Protein AF-A0A4Y7QEV7-F1 (afdb_monomer_lite)

Sequence (133 aa):
MSDMLGRPWIFQYFTEISENYHHKFSDVPVDPRIKRAQIAEFITYPSSPNDIIWAWLSDGRNIIPAMFTPESIVGIGAREEAIFGDPKDLELEPDMFLWMKDMREHANSRYLLKHPKEHQDPPENDNGPRPAP

Structure (mmCIF, N/CA/C/O backbone):
data_AF-A0A4Y7QEV7-F1
#
_entry.id   AF-A0A4Y7QEV7-F1
#
loop_
_atom_site.group_PDB
_atom_site.id
_atom_site.type_symbol
_atom_site.label_atom_id
_atom_site.label_alt_id
_atom_site.label_comp_id
_atom_site.label_asym_id
_atom_site.label_entity_id
_atom_site.label_seq_id
_atom_site.pdbx_PDB_ins_code
_atom_site.Cartn_x
_atom_site.Cartn_y
_atom_site.Cartn_z
_atom_site.occupancy
_atom_site.B_iso_or_equiv
_atom_site.auth_seq_id
_atom_site.auth_comp_id
_atom_site.auth_asym_id
_atom_site.auth_atom_id
_atom_site.pdbx_PDB_model_num
ATOM 1 N N . MET A 1 1 ? 10.048 -14.356 14.730 1.00 41.19 1 MET A N 1
ATOM 2 C CA . MET A 1 1 ? 10.464 -13.028 14.228 1.00 41.19 1 MET A CA 1
ATOM 3 C C . MET A 1 1 ? 9.236 -12.263 13.719 1.00 41.19 1 MET A C 1
ATOM 5 O O . MET A 1 1 ? 9.107 -12.079 12.521 1.00 41.19 1 MET A O 1
ATOM 9 N N . SER A 1 2 ? 8.291 -11.882 14.591 1.00 50.50 2 SER A N 1
ATOM 10 C CA . SER A 1 2 ? 6.993 -11.315 14.153 1.00 50.50 2 SER A CA 1
ATOM 11 C C . SER A 1 2 ? 6.604 -9.997 14.843 1.00 50.50 2 SER A C 1
ATOM 13 O O . SER A 1 2 ? 5.533 -9.471 14.565 1.00 50.50 2 SER A O 1
ATOM 15 N N . ASP A 1 3 ? 7.469 -9.435 15.694 1.00 51.53 3 ASP A N 1
ATOM 16 C CA . ASP A 1 3 ? 7.130 -8.295 16.567 1.00 51.53 3 ASP A CA 1
ATOM 17 C C . ASP A 1 3 ? 7.479 -6.908 15.987 1.00 51.53 3 ASP A C 1
ATOM 19 O O . ASP A 1 3 ? 7.512 -5.923 16.719 1.00 51.53 3 ASP A O 1
ATOM 23 N N . MET A 1 4 ? 7.768 -6.787 14.684 1.00 57.78 4 MET A N 1
ATOM 24 C CA . MET A 1 4 ? 8.180 -5.494 14.098 1.00 57.78 4 MET A CA 1
ATOM 25 C C . MET A 1 4 ? 7.040 -4.647 13.519 1.00 57.78 4 MET A C 1
ATOM 27 O O . MET A 1 4 ? 7.252 -3.472 13.210 1.00 57.78 4 MET A O 1
ATOM 31 N N . LEU A 1 5 ? 5.831 -5.197 13.386 1.00 64.00 5 LEU A N 1
ATOM 32 C CA . LEU A 1 5 ? 4.657 -4.396 13.059 1.00 64.00 5 LEU A CA 1
ATOM 33 C C . LEU A 1 5 ? 4.137 -3.745 14.344 1.00 64.00 5 LEU A C 1
ATOM 35 O O . LEU A 1 5 ? 3.868 -4.423 15.333 1.00 64.00 5 LEU A O 1
ATOM 39 N N . GLY A 1 6 ? 4.042 -2.412 14.340 1.00 70.69 6 GLY A N 1
ATOM 40 C CA . GLY A 1 6 ? 3.450 -1.650 15.440 1.00 70.69 6 GLY A CA 1
ATOM 41 C C . GLY A 1 6 ? 1.969 -1.986 15.650 1.00 70.69 6 GLY A C 1
ATOM 42 O O . GLY A 1 6 ? 1.419 -2.898 15.038 1.00 70.69 6 GLY A O 1
ATOM 43 N N . ARG A 1 7 ? 1.286 -1.230 16.519 1.00 85.50 7 ARG A N 1
ATOM 44 C CA . ARG A 1 7 ? -0.159 -1.425 16.726 1.00 85.50 7 ARG A CA 1
ATOM 45 C C . ARG A 1 7 ? -0.916 -1.298 15.387 1.00 85.50 7 ARG A C 1
ATOM 47 O O . ARG A 1 7 ? -0.687 -0.307 14.690 1.00 85.50 7 ARG A O 1
ATOM 54 N N . PRO A 1 8 ? -1.822 -2.241 15.060 1.00 90.19 8 PRO A N 1
ATOM 55 C CA . PRO A 1 8 ? -2.695 -2.145 13.893 1.00 90.19 8 PRO A CA 1
ATOM 56 C C . PRO A 1 8 ? -3.450 -0.819 13.898 1.00 90.19 8 PRO A C 1
ATOM 58 O O . PRO A 1 8 ? -3.998 -0.426 14.929 1.00 90.19 8 PRO A O 1
ATOM 61 N N . TRP A 1 9 ? -3.452 -0.127 12.766 1.00 91.62 9 TRP A N 1
ATOM 62 C CA . TRP A 1 9 ? -3.918 1.254 12.653 1.00 91.62 9 TRP A CA 1
ATOM 63 C C . TRP A 1 9 ? -4.929 1.457 11.527 1.00 91.62 9 TRP A C 1
ATOM 65 O O . TRP A 1 9 ? -5.679 2.425 11.578 1.00 91.62 9 TRP A O 1
ATOM 75 N N . ILE A 1 10 ? -4.981 0.571 10.527 1.00 92.19 10 ILE A N 1
ATOM 76 C CA . ILE A 1 10 ? -5.778 0.760 9.307 1.00 92.19 10 ILE A CA 1
ATOM 77 C C . ILE A 1 10 ? -7.257 0.922 9.651 1.00 92.19 10 ILE A C 1
ATOM 79 O O . ILE A 1 10 ? -7.879 1.908 9.264 1.00 92.19 10 ILE A O 1
ATOM 83 N N . PHE A 1 11 ? -7.814 -0.023 10.413 1.00 92.44 11 PHE A N 1
ATOM 84 C CA . PHE A 1 11 ? -9.225 0.019 10.791 1.00 92.44 11 PHE A CA 1
ATOM 85 C C . PHE A 1 11 ? -9.555 1.281 11.594 1.00 92.44 11 PHE A C 1
ATOM 87 O O . PHE A 1 11 ? -10.493 1.994 11.256 1.00 92.44 11 PHE A O 1
ATOM 94 N N . GLN A 1 12 ? -8.743 1.595 12.610 1.00 91.06 12 GLN A N 1
ATOM 95 C CA . GLN A 1 12 ? -8.941 2.784 13.438 1.00 91.06 12 GLN A CA 1
ATOM 96 C C . GLN A 1 12 ? -8.893 4.067 12.598 1.00 91.06 12 GLN A C 1
ATOM 98 O O . GLN A 1 12 ? -9.734 4.940 12.769 1.00 91.06 12 GLN A O 1
ATOM 103 N N . TYR A 1 13 ? -7.956 4.154 11.655 1.00 89.69 13 TYR A N 1
ATOM 104 C CA . TYR A 1 13 ? -7.825 5.299 10.764 1.00 89.69 13 TYR A CA 1
ATOM 105 C C . TYR A 1 13 ? -9.071 5.509 9.897 1.00 89.69 13 TYR A C 1
ATOM 107 O O . TYR A 1 13 ? -9.566 6.630 9.798 1.00 89.69 13 TYR A O 1
ATOM 115 N N . PHE A 1 14 ? -9.620 4.447 9.301 1.00 89.00 14 PHE A N 1
ATOM 116 C CA . PHE A 1 14 ? -10.850 4.566 8.516 1.00 89.00 14 PHE A CA 1
ATOM 117 C C . PHE A 1 14 ? -12.068 4.905 9.377 1.00 89.00 14 PHE A C 1
ATOM 119 O O . PHE A 1 14 ? -12.905 5.695 8.939 1.00 89.00 14 PHE A O 1
ATOM 126 N N . THR A 1 15 ? -12.147 4.379 10.601 1.00 91.00 15 THR A N 1
ATOM 127 C CA . THR A 1 15 ? -13.191 4.759 11.561 1.00 91.00 15 THR A CA 1
ATOM 128 C C . THR A 1 15 ? -13.106 6.248 11.888 1.00 91.00 15 THR A C 1
ATOM 130 O O . THR A 1 15 ? -14.090 6.960 11.699 1.00 91.00 15 THR A O 1
ATOM 133 N N . GLU A 1 16 ? -11.921 6.751 12.248 1.00 89.56 16 GLU A N 1
ATOM 134 C CA . GLU A 1 16 ? -11.693 8.174 12.533 1.00 89.56 16 GLU A CA 1
ATOM 135 C C . GLU A 1 16 ? -12.058 9.060 11.334 1.00 89.56 16 GLU A C 1
ATOM 137 O O . GLU A 1 16 ? -12.675 10.112 11.507 1.00 89.56 16 GLU A O 1
ATOM 142 N N . ILE A 1 17 ? -11.735 8.637 10.108 1.00 88.56 17 ILE A N 1
ATOM 143 C CA . ILE A 1 17 ? -12.150 9.364 8.904 1.00 88.56 17 ILE A CA 1
ATOM 144 C C . ILE A 1 17 ? -13.671 9.380 8.769 1.00 88.56 17 ILE A C 1
ATOM 146 O O . ILE A 1 17 ? -14.262 10.428 8.503 1.00 88.56 17 ILE A O 1
ATOM 150 N N . SER A 1 18 ? -14.305 8.220 8.933 1.00 88.88 18 SER A N 1
ATOM 151 C CA . SER A 1 18 ? -15.748 8.082 8.752 1.00 88.88 18 SER A CA 1
ATOM 152 C C . SER A 1 18 ? -16.542 8.909 9.762 1.00 88.88 18 SER A C 1
ATOM 154 O O . SER A 1 18 ? -17.551 9.503 9.390 1.00 88.88 18 SER A O 1
ATOM 156 N N . GLU A 1 19 ? -16.055 9.001 11.000 1.00 91.12 19 GLU A N 1
ATOM 157 C CA . GLU A 1 19 ? -16.694 9.745 12.084 1.00 91.12 19 GLU A CA 1
ATOM 158 C C . GLU A 1 19 ? -16.498 11.258 11.937 1.00 91.12 19 GLU A C 1
ATOM 160 O O . GLU A 1 19 ? -17.419 12.024 12.211 1.00 91.12 19 GLU A O 1
ATOM 165 N N . ASN A 1 20 ? -15.320 11.699 11.479 1.00 89.62 20 ASN A N 1
ATOM 166 C CA . ASN A 1 20 ? -14.959 13.120 11.501 1.00 89.62 20 ASN A CA 1
ATOM 167 C C . ASN A 1 20 ? -15.150 13.852 10.161 1.00 89.62 20 ASN A C 1
ATOM 169 O O . ASN A 1 20 ? -15.296 15.072 10.160 1.00 89.62 20 ASN A O 1
ATOM 173 N N . TYR A 1 21 ? -15.167 13.150 9.021 1.00 86.81 21 TYR A N 1
ATOM 174 C CA . TYR A 1 21 ? -15.090 13.784 7.691 1.00 86.81 21 TYR A CA 1
ATOM 175 C C . TYR A 1 21 ? -16.281 13.490 6.770 1.00 86.81 21 TYR A C 1
ATOM 177 O O . TYR A 1 21 ? -16.141 13.552 5.551 1.00 86.81 21 TYR A O 1
ATOM 185 N N . HIS A 1 22 ? -17.469 13.190 7.312 1.00 79.62 22 HIS A N 1
ATOM 186 C CA . HIS A 1 22 ? -18.710 12.998 6.530 1.00 79.62 22 HIS A CA 1
ATOM 187 C C . HIS A 1 22 ? -18.532 12.087 5.293 1.00 79.62 22 HIS A C 1
ATOM 189 O O . HIS A 1 22 ? -19.138 12.309 4.244 1.00 79.62 22 HIS A O 1
ATOM 195 N N . HIS A 1 23 ? -17.664 11.075 5.406 1.00 70.44 23 HIS A N 1
ATOM 196 C CA . HIS A 1 23 ? -17.304 10.128 4.342 1.00 70.44 23 HIS A CA 1
ATOM 197 C C . HIS A 1 23 ? -16.574 10.712 3.112 1.00 70.44 23 HIS A C 1
ATOM 199 O O . HIS A 1 23 ? -16.444 10.021 2.100 1.00 70.44 23 HIS A O 1
ATOM 205 N N . LYS A 1 24 ? -16.055 11.945 3.172 1.00 79.88 24 LYS A N 1
ATOM 206 C CA . LYS A 1 24 ? -15.236 12.539 2.105 1.00 79.88 24 LYS A CA 1
ATOM 207 C C . LYS A 1 24 ? -13.750 12.450 2.431 1.00 79.88 24 LYS A C 1
ATOM 209 O O . LYS A 1 24 ? -13.220 13.224 3.219 1.00 79.88 24 LYS A O 1
ATOM 214 N N . PHE A 1 25 ? -13.052 11.551 1.742 1.00 78.00 25 PHE A N 1
ATOM 215 C CA . PHE A 1 25 ? -11.597 11.407 1.865 1.00 78.00 25 PHE A CA 1
ATOM 216 C C . PHE A 1 25 ? -10.822 12.654 1.427 1.00 78.00 25 PHE A C 1
ATOM 218 O O . PHE A 1 25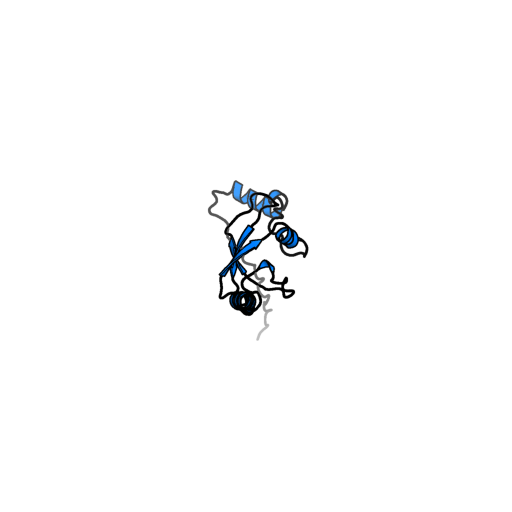 ? -9.734 12.899 1.933 1.00 78.00 25 PHE A O 1
ATOM 225 N N . SER A 1 26 ? -11.385 13.458 0.522 1.00 82.56 26 SER A N 1
ATOM 226 C CA . SER A 1 26 ? -10.769 14.703 0.048 1.00 82.56 26 SER A CA 1
ATOM 227 C C . SER A 1 26 ? -10.631 15.769 1.135 1.00 82.56 26 SER A C 1
ATOM 229 O O . SER A 1 26 ? -9.769 16.633 1.017 1.00 82.56 26 SER A O 1
ATOM 231 N N . ASP A 1 27 ? -11.458 15.698 2.180 1.00 83.00 27 ASP A N 1
ATOM 232 C CA . ASP A 1 27 ? -11.463 16.672 3.274 1.00 83.00 27 ASP A CA 1
ATOM 233 C C . ASP A 1 27 ? -10.530 16.245 4.425 1.00 83.00 27 ASP A C 1
ATOM 235 O O . ASP A 1 27 ? -10.324 17.002 5.375 1.00 83.00 27 ASP A O 1
ATOM 239 N N . VAL A 1 28 ? -9.953 15.038 4.348 1.00 83.56 28 VAL A N 1
ATOM 240 C CA . VAL A 1 28 ? -9.062 14.489 5.373 1.00 83.56 28 VAL A CA 1
ATOM 241 C C . VAL A 1 28 ? -7.678 15.134 5.238 1.00 83.56 28 VAL A C 1
ATOM 243 O O . VAL A 1 28 ? -7.036 14.992 4.195 1.00 83.56 28 VAL A O 1
ATOM 246 N N . PRO A 1 29 ? -7.168 15.815 6.278 1.00 83.56 29 PRO A N 1
ATOM 247 C CA . PRO A 1 29 ? -5.826 16.367 6.256 1.00 83.56 29 PRO A CA 1
ATOM 248 C C . PRO A 1 29 ? -4.788 15.243 6.211 1.00 83.56 29 PRO A C 1
ATOM 250 O O . PRO A 1 29 ? -4.985 14.157 6.763 1.00 83.56 29 PRO A O 1
ATOM 253 N N . VAL A 1 30 ? -3.644 15.525 5.586 1.00 81.44 30 VAL A N 1
ATOM 254 C CA . VAL A 1 30 ? -2.503 14.605 5.589 1.00 81.44 30 VAL A CA 1
ATOM 255 C C . VAL A 1 30 ? -2.063 14.379 7.034 1.00 81.44 30 VAL A C 1
ATOM 257 O O . VAL A 1 30 ? -1.720 15.326 7.744 1.00 81.44 30 VAL A O 1
ATOM 260 N N . ASP A 1 31 ? -2.090 13.122 7.476 1.00 77.44 31 ASP A N 1
ATOM 261 C CA . ASP A 1 31 ? -1.673 12.770 8.830 1.00 77.44 31 ASP A CA 1
ATOM 262 C C . ASP A 1 31 ? -0.152 12.965 8.961 1.00 77.44 31 ASP A C 1
ATOM 264 O O . ASP A 1 31 ? 0.604 12.346 8.207 1.00 77.44 31 ASP A O 1
ATOM 268 N N . PRO A 1 32 ? 0.329 13.793 9.907 1.00 72.69 32 PRO A N 1
ATOM 269 C CA . PRO A 1 32 ? 1.761 13.991 10.112 1.00 72.69 32 PRO A CA 1
ATOM 270 C C . PRO A 1 32 ? 2.457 12.757 10.708 1.00 72.69 32 PRO A C 1
ATOM 272 O O . PRO A 1 32 ? 3.687 12.701 10.744 1.00 72.69 32 PRO A O 1
ATOM 275 N N . ARG A 1 33 ? 1.705 11.773 11.223 1.00 78.81 33 ARG A N 1
ATOM 276 C CA . ARG A 1 33 ? 2.272 10.569 11.834 1.00 78.81 33 ARG A CA 1
ATOM 277 C C . ARG A 1 33 ? 2.630 9.533 10.775 1.00 78.81 33 ARG A C 1
ATOM 279 O O . ARG A 1 33 ? 1.776 9.053 10.032 1.00 78.81 33 ARG A O 1
ATOM 286 N N . ILE A 1 34 ? 3.894 9.111 10.788 1.00 82.06 34 ILE A N 1
ATOM 287 C CA . ILE A 1 34 ? 4.369 7.996 9.966 1.00 82.06 34 ILE A CA 1
ATOM 288 C C . ILE A 1 34 ? 3.680 6.714 10.433 1.00 82.06 34 ILE A C 1
ATOM 290 O O . ILE A 1 34 ? 3.838 6.281 11.578 1.00 82.06 34 ILE A O 1
ATOM 294 N N . LYS A 1 35 ? 2.942 6.089 9.521 1.00 86.88 35 LYS A N 1
ATOM 295 C CA . LYS A 1 35 ? 2.297 4.795 9.722 1.00 86.88 35 LYS A CA 1
ATOM 296 C C . LYS A 1 35 ? 3.126 3.716 9.049 1.00 86.88 35 LYS A C 1
ATOM 298 O O . LYS A 1 35 ? 3.537 3.865 7.903 1.00 86.88 35 LYS A O 1
ATOM 303 N N . ARG A 1 36 ? 3.392 2.634 9.777 1.00 88.44 36 ARG A N 1
ATOM 304 C CA . ARG A 1 36 ? 4.153 1.490 9.265 1.00 88.44 36 ARG A CA 1
ATOM 305 C C . ARG A 1 36 ? 3.186 0.399 8.824 1.00 88.44 36 ARG A C 1
ATOM 307 O O . ARG A 1 36 ? 2.239 0.091 9.544 1.00 88.44 36 ARG A O 1
ATOM 314 N N . ALA A 1 37 ? 3.440 -0.171 7.658 1.00 90.44 37 ALA A N 1
ATOM 315 C CA . ALA A 1 37 ? 2.723 -1.312 7.111 1.00 90.44 37 ALA A CA 1
ATOM 316 C C . ALA A 1 37 ? 3.718 -2.191 6.343 1.00 90.44 37 ALA A C 1
ATOM 318 O O . ALA A 1 37 ? 4.773 -1.720 5.921 1.00 90.44 37 ALA A O 1
ATOM 319 N N . GLN A 1 38 ? 3.388 -3.466 6.189 1.00 91.00 38 GLN A N 1
ATOM 320 C CA . GLN A 1 38 ? 4.117 -4.403 5.343 1.00 91.00 38 GLN A CA 1
ATOM 321 C C . GLN A 1 38 ? 3.460 -4.478 3.970 1.00 91.00 38 GLN A C 1
ATOM 323 O O . GLN A 1 38 ? 2.235 -4.504 3.869 1.00 91.00 38 GLN A O 1
ATOM 328 N N . ILE A 1 39 ? 4.276 -4.561 2.922 1.00 92.12 39 ILE A N 1
ATOM 329 C CA . ILE A 1 39 ? 3.799 -4.943 1.594 1.00 92.12 39 ILE A CA 1
ATOM 330 C C . ILE A 1 39 ? 3.550 -6.451 1.628 1.00 92.12 39 ILE A C 1
ATOM 332 O O . ILE A 1 39 ? 4.477 -7.225 1.854 1.00 92.12 39 ILE A O 1
ATOM 336 N N . ALA A 1 40 ? 2.294 -6.853 1.452 1.00 91.56 40 ALA A N 1
ATOM 337 C CA . ALA A 1 40 ? 1.892 -8.253 1.407 1.00 91.56 40 ALA A CA 1
ATOM 338 C C . ALA A 1 40 ? 2.098 -8.843 0.006 1.00 91.56 40 ALA A C 1
ATOM 340 O O . ALA A 1 40 ? 2.669 -9.920 -0.128 1.00 91.56 40 ALA A O 1
ATOM 341 N N . GLU A 1 41 ? 1.660 -8.129 -1.034 1.00 91.12 41 GLU A N 1
ATOM 342 C CA . GLU A 1 41 ? 1.734 -8.586 -2.425 1.00 91.12 41 GLU A CA 1
ATOM 343 C C . GLU A 1 41 ? 1.635 -7.397 -3.390 1.00 91.12 41 GLU A C 1
ATOM 345 O O . GLU A 1 41 ? 0.867 -6.465 -3.150 1.00 91.12 41 GLU A O 1
ATOM 350 N N . PHE A 1 42 ? 2.386 -7.432 -4.493 1.00 92.75 42 PHE A N 1
ATOM 351 C CA . PHE A 1 42 ? 2.250 -6.461 -5.580 1.00 92.75 42 PHE A CA 1
ATOM 352 C C . PHE A 1 42 ? 1.107 -6.860 -6.515 1.00 92.75 42 PHE A C 1
ATOM 354 O O . PHE A 1 42 ? 1.036 -7.996 -6.969 1.00 92.75 42 PHE A O 1
ATOM 361 N N . ILE A 1 43 ? 0.228 -5.907 -6.817 1.00 92.75 43 ILE A N 1
ATOM 362 C CA . ILE A 1 43 ? -0.899 -6.083 -7.742 1.00 92.75 43 ILE A CA 1
ATOM 363 C C . ILE A 1 43 ? -0.469 -5.707 -9.161 1.00 92.75 43 ILE A C 1
ATOM 365 O O . ILE A 1 43 ? -0.833 -6.381 -10.123 1.00 92.75 43 ILE A O 1
ATOM 369 N N . THR A 1 44 ? 0.300 -4.624 -9.301 1.00 89.50 44 THR A N 1
ATOM 370 C CA . THR A 1 44 ? 0.852 -4.187 -10.587 1.00 89.50 44 THR A CA 1
ATOM 371 C C . THR A 1 44 ? 2.370 -4.139 -10.538 1.00 89.50 44 THR A C 1
ATOM 373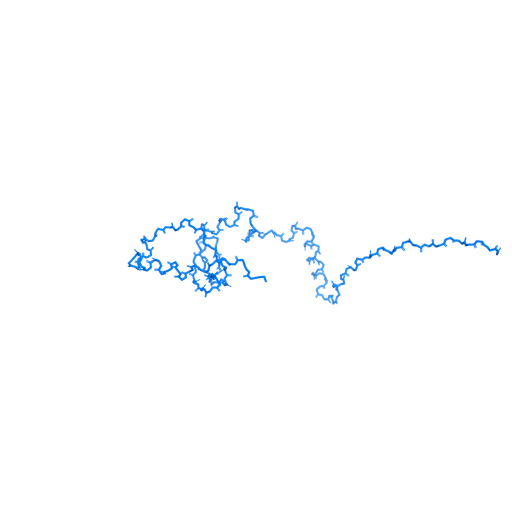 O O . THR A 1 44 ? 2.968 -3.871 -9.496 1.00 89.50 44 THR A O 1
ATOM 376 N N . TYR A 1 45 ? 2.989 -4.383 -11.692 1.00 83.50 45 TYR A N 1
ATOM 377 C CA . TYR A 1 45 ? 4.429 -4.275 -11.887 1.00 83.50 45 TYR A CA 1
ATOM 378 C C . TYR A 1 45 ? 4.709 -3.113 -12.846 1.00 83.50 45 TYR A C 1
ATOM 380 O O . TYR A 1 45 ? 4.070 -3.049 -13.902 1.00 83.50 45 TYR A O 1
ATOM 388 N N . PRO A 1 46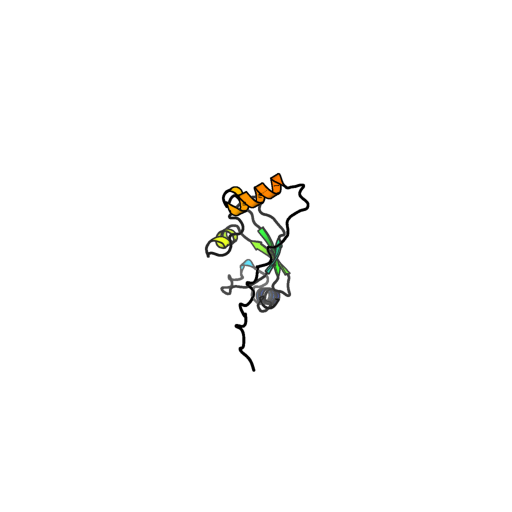 ? 5.614 -2.184 -12.497 1.00 81.69 46 PRO A N 1
ATOM 389 C CA . PRO A 1 46 ? 5.913 -1.039 -13.346 1.00 81.69 46 PRO A CA 1
ATOM 390 C C . PRO A 1 46 ? 6.594 -1.511 -14.637 1.00 81.69 46 PRO A C 1
ATOM 392 O O . PRO A 1 46 ? 7.521 -2.317 -14.601 1.00 81.69 46 PRO A O 1
ATOM 395 N N . SER A 1 47 ? 6.132 -1.012 -15.781 1.00 80.12 47 SER A N 1
ATOM 396 C CA . SER A 1 47 ? 6.761 -1.213 -17.096 1.00 80.12 47 SER A CA 1
ATOM 397 C C . SER A 1 47 ? 7.578 0.011 -17.533 1.00 80.12 47 SER A C 1
ATOM 399 O O . SER A 1 47 ? 8.424 -0.084 -18.419 1.00 80.12 47 SER A O 1
ATOM 401 N N . SER A 1 48 ? 7.335 1.158 -16.901 1.00 80.31 48 SER A N 1
ATOM 402 C CA . SER A 1 48 ? 7.986 2.446 -17.121 1.00 80.31 48 SER A CA 1
ATOM 403 C C . SER A 1 48 ? 8.339 3.097 -15.772 1.00 80.31 48 SER A C 1
ATOM 405 O O . SER A 1 48 ? 7.630 2.885 -14.787 1.00 80.31 48 SER A O 1
ATOM 407 N N . PRO A 1 49 ? 9.408 3.913 -15.690 1.00 74.69 49 PRO A N 1
ATOM 408 C CA . PRO A 1 49 ? 9.844 4.561 -14.444 1.00 74.69 49 PRO A CA 1
ATOM 409 C C . PRO A 1 49 ? 8.813 5.513 -13.813 1.00 74.69 49 PRO A C 1
ATOM 411 O O . PRO A 1 49 ? 8.937 5.847 -12.640 1.00 74.69 49 PRO A O 1
ATOM 414 N N . ASN A 1 50 ? 7.797 5.934 -14.570 1.00 80.50 50 ASN A N 1
ATOM 415 C CA . ASN A 1 50 ? 6.720 6.805 -14.090 1.00 80.50 50 ASN A CA 1
ATOM 416 C C . ASN A 1 50 ? 5.402 6.051 -13.861 1.00 80.50 50 ASN A C 1
ATOM 418 O O . ASN A 1 50 ? 4.345 6.677 -13.765 1.00 80.50 50 ASN A O 1
ATOM 422 N N . ASP A 1 51 ? 5.442 4.720 -13.813 1.00 83.56 51 ASP A N 1
ATOM 423 C CA . ASP A 1 51 ? 4.242 3.927 -13.591 1.00 83.56 51 ASP A CA 1
ATOM 424 C C . ASP A 1 51 ? 3.815 3.930 -12.125 1.00 83.56 51 ASP A C 1
ATOM 426 O O . ASP A 1 51 ? 4.613 3.989 -11.189 1.00 83.56 51 ASP A O 1
ATOM 430 N N . ILE A 1 52 ? 2.504 3.825 -11.946 1.00 89.25 52 ILE A N 1
ATOM 431 C CA . ILE A 1 52 ? 1.868 3.695 -10.646 1.00 89.25 52 ILE A CA 1
ATOM 432 C C . ILE A 1 52 ? 1.917 2.226 -10.217 1.00 89.25 52 ILE A C 1
ATOM 434 O O . ILE A 1 52 ? 1.466 1.335 -10.945 1.00 89.25 52 ILE A O 1
ATOM 438 N N . ILE A 1 53 ? 2.405 1.980 -9.003 1.00 91.00 53 ILE A N 1
ATOM 439 C CA . ILE A 1 53 ? 2.464 0.635 -8.427 1.00 91.00 53 ILE A CA 1
ATOM 440 C C . ILE A 1 53 ? 1.310 0.460 -7.450 1.00 91.00 53 ILE A C 1
ATOM 442 O O . ILE A 1 53 ? 1.122 1.260 -6.536 1.00 91.00 53 ILE A O 1
ATOM 446 N N . TRP A 1 54 ? 0.556 -0.616 -7.619 1.00 93.81 54 TRP A N 1
ATOM 447 C CA . TRP A 1 54 ? -0.462 -1.050 -6.677 1.00 93.81 54 TRP A CA 1
ATOM 448 C C . TRP A 1 54 ? 0.052 -2.235 -5.879 1.00 93.81 54 TRP A C 1
ATOM 450 O O . TRP A 1 54 ? 0.629 -3.167 -6.442 1.00 93.81 54 TRP A O 1
ATOM 460 N N . ALA A 1 55 ? -0.191 -2.229 -4.574 1.00 94.25 55 ALA A N 1
ATOM 461 C CA . ALA A 1 55 ? 0.124 -3.356 -3.710 1.00 94.25 55 ALA A CA 1
ATOM 462 C C . ALA A 1 55 ? -0.904 -3.509 -2.592 1.00 94.25 55 ALA A C 1
ATOM 464 O O . ALA A 1 55 ? -1.555 -2.549 -2.176 1.00 94.25 55 ALA A O 1
ATOM 465 N N . TRP A 1 56 ? -1.007 -4.719 -2.065 1.00 95.06 56 TRP A N 1
ATOM 466 C CA . TRP A 1 56 ? -1.691 -4.996 -0.816 1.00 95.06 56 TRP A CA 1
ATOM 467 C C . TRP A 1 56 ? -0.789 -4.606 0.357 1.00 95.06 56 TRP A C 1
ATOM 469 O O . TRP A 1 56 ? 0.318 -5.124 0.498 1.00 95.06 56 TRP A O 1
ATOM 479 N N . LEU A 1 57 ? -1.262 -3.701 1.210 1.00 94.19 57 LEU A N 1
ATOM 480 C CA . LEU A 1 57 ? -0.612 -3.308 2.456 1.00 94.19 57 LEU A CA 1
ATOM 481 C C . LEU A 1 57 ? -1.287 -3.968 3.647 1.00 94.19 57 LEU A C 1
ATOM 483 O O . LEU A 1 57 ? -2.509 -3.942 3.754 1.00 94.19 57 LEU A O 1
ATOM 487 N N . SER A 1 58 ? -0.482 -4.489 4.567 1.00 93.69 58 SER A N 1
ATOM 488 C CA . SER A 1 58 ? -0.925 -5.105 5.813 1.00 93.69 58 SER A CA 1
ATOM 489 C C . SER A 1 58 ? -0.390 -4.350 7.027 1.00 93.69 58 SER A C 1
ATOM 491 O O . SER A 1 58 ? 0.806 -4.071 7.116 1.00 93.69 58 SER A O 1
ATOM 493 N N . ASP A 1 59 ? -1.253 -4.061 8.002 1.00 92.56 59 ASP A N 1
ATOM 494 C CA . ASP A 1 59 ? -0.839 -3.609 9.343 1.00 92.56 59 ASP A CA 1
ATOM 495 C C . ASP A 1 59 ? -0.715 -4.768 10.351 1.00 92.56 59 ASP A C 1
ATOM 497 O O . ASP A 1 59 ? -0.602 -4.548 11.557 1.00 92.56 59 ASP A O 1
ATOM 501 N N . GLY A 1 60 ? -0.768 -6.010 9.860 1.00 90.75 60 GLY A N 1
ATOM 502 C CA . GLY A 1 60 ? -0.751 -7.235 10.658 1.00 90.75 60 GLY A CA 1
ATOM 503 C C . GLY A 1 60 ? -2.137 -7.753 11.048 1.00 90.75 60 GLY A C 1
ATOM 504 O O . GLY A 1 60 ? -2.249 -8.914 11.437 1.00 90.75 60 GLY A O 1
ATOM 505 N N . ARG A 1 61 ? -3.202 -6.946 10.927 1.00 91.12 61 ARG A N 1
ATOM 506 C CA . ARG A 1 61 ? -4.593 -7.401 11.132 1.00 91.12 61 ARG A CA 1
ATOM 507 C C . ARG A 1 61 ? -5.507 -7.125 9.950 1.00 91.12 61 ARG A C 1
ATOM 509 O O . ARG A 1 61 ? -6.404 -7.917 9.688 1.00 91.12 61 ARG A O 1
ATOM 516 N N . ASN A 1 62 ? -5.299 -6.009 9.270 1.00 93.62 62 ASN A N 1
ATOM 517 C CA . ASN A 1 62 ? -6.100 -5.554 8.150 1.00 93.62 62 ASN A CA 1
ATOM 518 C C . ASN A 1 62 ? -5.216 -5.451 6.915 1.00 93.62 62 ASN A C 1
ATOM 520 O O . ASN A 1 62 ? -4.049 -5.072 7.014 1.00 93.62 62 ASN A O 1
ATOM 524 N N . ILE A 1 63 ? -5.803 -5.757 5.761 1.00 94.50 63 ILE A N 1
ATOM 525 C CA . ILE A 1 63 ? -5.142 -5.665 4.465 1.00 94.50 63 ILE A CA 1
ATOM 526 C C . ILE A 1 63 ? -5.946 -4.710 3.587 1.00 94.50 63 ILE A C 1
ATOM 528 O O . ILE A 1 63 ? -7.167 -4.841 3.496 1.00 94.50 63 ILE A O 1
ATOM 532 N N . ILE A 1 64 ? -5.272 -3.747 2.959 1.00 95.00 64 ILE A N 1
ATOM 533 C CA . ILE A 1 64 ? -5.886 -2.762 2.059 1.00 95.00 64 ILE A CA 1
ATOM 534 C C . ILE A 1 64 ? -5.090 -2.641 0.764 1.00 95.00 64 ILE A C 1
ATOM 536 O O . ILE A 1 64 ? -3.871 -2.810 0.787 1.00 95.00 64 ILE A O 1
ATOM 540 N N . PRO A 1 65 ? -5.736 -2.321 -0.365 1.00 95.69 65 PRO A N 1
ATOM 541 C CA . PRO A 1 65 ? -5.009 -1.951 -1.564 1.00 95.69 65 PRO A CA 1
ATOM 542 C 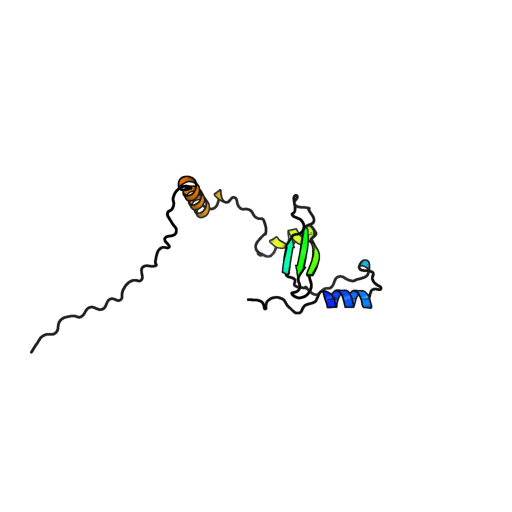C . PRO A 1 65 ? -4.475 -0.524 -1.397 1.00 95.69 65 PRO A C 1
ATOM 544 O O . PRO A 1 65 ? -5.197 0.373 -0.956 1.00 95.69 65 PRO A O 1
ATOM 547 N N . ALA A 1 66 ? -3.216 -0.307 -1.756 1.00 92.88 66 ALA A N 1
ATOM 548 C CA . ALA A 1 66 ? -2.585 1.001 -1.750 1.00 92.88 66 ALA A CA 1
ATOM 549 C C . ALA A 1 66 ? -1.892 1.279 -3.080 1.00 92.88 66 ALA A C 1
ATOM 551 O O . ALA A 1 66 ? -1.404 0.371 -3.755 1.00 92.88 66 ALA A O 1
ATOM 552 N N . MET A 1 67 ? -1.862 2.562 -3.424 1.00 92.50 67 MET A N 1
ATOM 553 C CA . MET A 1 67 ? -1.270 3.085 -4.642 1.00 92.50 67 MET A CA 1
ATOM 554 C C . MET A 1 67 ? -0.014 3.882 -4.289 1.00 92.50 67 MET A C 1
ATOM 556 O O . MET A 1 67 ? -0.082 4.828 -3.505 1.00 92.50 67 MET A O 1
ATOM 560 N N . PHE A 1 68 ? 1.112 3.523 -4.894 1.00 89.62 68 PHE A N 1
ATOM 561 C CA . PHE A 1 68 ? 2.366 4.260 -4.812 1.00 89.62 68 PHE A CA 1
ATOM 562 C C . PHE A 1 68 ? 2.524 5.126 -6.055 1.00 89.62 68 PHE A C 1
ATOM 564 O O . PHE A 1 68 ? 2.507 4.625 -7.183 1.00 89.62 68 PHE A O 1
ATOM 571 N N . THR A 1 69 ? 2.663 6.433 -5.846 1.00 89.12 69 THR A N 1
ATOM 572 C CA . THR A 1 69 ? 2.927 7.378 -6.932 1.00 89.12 69 THR A CA 1
ATOM 573 C C . THR A 1 69 ? 4.415 7.365 -7.301 1.00 89.12 69 THR A C 1
ATOM 575 O O . THR A 1 69 ? 5.245 7.030 -6.446 1.00 89.12 69 THR A O 1
ATOM 578 N N . PRO A 1 70 ? 4.793 7.759 -8.527 1.00 84.81 70 PRO A N 1
ATOM 579 C CA . PRO A 1 70 ? 6.197 7.815 -8.940 1.00 84.81 70 PRO A CA 1
ATOM 580 C C . PRO A 1 70 ? 7.074 8.631 -7.982 1.00 84.81 70 PRO A C 1
ATOM 582 O O . PRO A 1 70 ? 8.185 8.228 -7.648 1.00 84.81 70 PRO A O 1
ATOM 585 N N . GLU A 1 71 ? 6.546 9.729 -7.438 1.00 84.38 71 GLU A N 1
ATOM 586 C CA . GLU A 1 71 ? 7.253 10.590 -6.484 1.00 84.38 71 GLU A CA 1
ATOM 587 C C . GLU A 1 71 ? 7.566 9.856 -5.173 1.00 84.38 71 GLU A C 1
ATOM 589 O O . GLU A 1 71 ? 8.618 10.077 -4.571 1.00 84.38 71 GLU A O 1
ATOM 594 N N . SER A 1 72 ? 6.677 8.953 -4.741 1.00 79.00 72 SER A N 1
ATOM 595 C CA . SER A 1 72 ? 6.885 8.135 -3.541 1.00 79.00 72 SER A CA 1
ATOM 596 C C . SER A 1 72 ? 7.919 7.024 -3.750 1.00 79.00 72 SER A C 1
ATOM 598 O O . SER A 1 72 ? 8.601 6.644 -2.801 1.00 79.00 72 SER A O 1
ATOM 600 N N . ILE A 1 73 ? 8.081 6.549 -4.990 1.00 74.88 73 ILE A N 1
ATOM 601 C CA . ILE A 1 73 ? 9.019 5.480 -5.358 1.00 74.88 73 ILE A CA 1
ATOM 602 C C . ILE A 1 73 ? 10.441 6.032 -5.496 1.00 74.88 73 ILE A C 1
ATOM 604 O O . ILE A 1 73 ? 11.381 5.440 -4.973 1.00 74.88 73 ILE A O 1
ATOM 608 N N . VAL A 1 74 ? 10.610 7.203 -6.120 1.00 67.19 74 VAL A N 1
ATOM 609 C CA . VAL A 1 74 ? 11.932 7.842 -6.287 1.00 67.19 74 VAL A CA 1
ATOM 610 C C . VAL A 1 74 ? 12.594 8.146 -4.932 1.00 67.19 74 VAL A C 1
ATOM 612 O O . VAL A 1 74 ? 13.816 8.082 -4.803 1.00 67.19 74 VAL A O 1
ATOM 615 N N . GLY A 1 75 ? 11.802 8.406 -3.886 1.00 58.75 75 GLY A N 1
ATOM 616 C CA . GLY A 1 75 ? 12.307 8.622 -2.527 1.00 58.75 75 GLY A CA 1
ATOM 617 C C . GLY A 1 75 ? 12.957 7.395 -1.868 1.00 58.75 75 GLY A C 1
ATOM 618 O O . GLY A 1 75 ? 13.776 7.567 -0.964 1.00 58.75 75 GLY A O 1
ATOM 619 N N . ILE A 1 76 ? 12.651 6.174 -2.329 1.00 54.06 76 ILE A N 1
ATOM 620 C CA . ILE A 1 76 ? 13.107 4.901 -1.733 1.00 54.06 76 ILE A CA 1
ATOM 621 C C . ILE A 1 76 ? 14.610 4.625 -1.992 1.00 54.06 76 ILE A C 1
ATOM 623 O O . ILE A 1 76 ? 15.170 3.695 -1.427 1.00 54.06 76 ILE A O 1
ATOM 627 N N . GLY A 1 77 ? 15.317 5.480 -2.744 1.00 44.16 77 GLY A N 1
ATOM 628 C CA . GLY A 1 77 ? 16.778 5.404 -2.927 1.00 44.16 77 GLY A CA 1
ATOM 629 C C . GLY A 1 77 ? 17.600 6.538 -2.294 1.00 44.16 77 GLY A C 1
ATOM 630 O O . GLY A 1 77 ? 18.822 6.537 -2.400 1.00 44.16 77 GLY A O 1
ATOM 631 N N . ALA A 1 78 ? 16.970 7.528 -1.652 1.00 42.19 78 ALA A N 1
ATOM 632 C CA . ALA A 1 78 ? 17.646 8.773 -1.255 1.00 42.19 78 ALA A CA 1
ATOM 633 C C . ALA A 1 78 ? 18.252 8.768 0.167 1.00 42.19 78 ALA A C 1
ATOM 635 O O . ALA A 1 78 ? 18.874 9.751 0.570 1.00 42.19 78 ALA A O 1
ATOM 636 N N . ARG A 1 79 ? 18.056 7.698 0.951 1.00 44.91 79 ARG A N 1
ATOM 637 C CA . ARG A 1 79 ? 18.460 7.605 2.373 1.00 44.91 79 ARG A CA 1
ATOM 638 C C . ARG A 1 79 ? 19.356 6.404 2.702 1.00 44.91 79 ARG A C 1
ATOM 640 O O . ARG A 1 79 ? 19.271 5.881 3.805 1.00 44.91 79 ARG A O 1
ATOM 647 N N . GLU A 1 80 ? 20.185 5.959 1.758 1.00 45.25 80 GLU A N 1
ATOM 648 C CA . GLU A 1 80 ? 21.076 4.788 1.929 1.00 45.25 80 GLU A CA 1
ATOM 649 C C . GLU A 1 80 ? 20.342 3.462 2.235 1.00 45.25 80 GLU A C 1
ATOM 651 O O . GLU A 1 80 ? 20.967 2.459 2.575 1.00 45.25 80 GLU A O 1
ATOM 656 N N . GLU A 1 81 ? 19.016 3.420 2.084 1.00 46.12 81 GLU A N 1
ATOM 657 C CA . GLU A 1 81 ? 18.249 2.178 2.109 1.00 46.12 81 GLU A CA 1
ATOM 658 C C . GLU A 1 81 ? 18.389 1.474 0.754 1.00 46.12 81 GLU A C 1
ATOM 660 O O . GLU A 1 81 ? 18.491 2.123 -0.289 1.00 46.12 81 GLU A O 1
ATOM 665 N N . ALA A 1 82 ? 18.464 0.139 0.787 1.00 43.19 82 ALA A N 1
ATOM 666 C CA . ALA A 1 82 ? 18.700 -0.698 -0.384 1.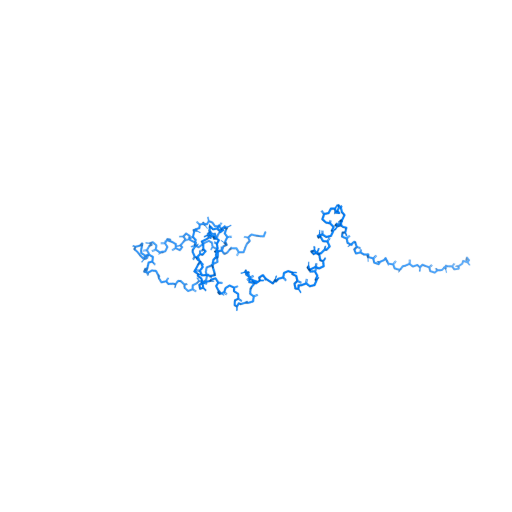00 43.19 82 ALA A CA 1
ATOM 667 C C . ALA A 1 82 ? 17.768 -0.302 -1.538 1.00 43.19 82 ALA A C 1
ATOM 669 O O . ALA A 1 82 ? 16.552 -0.477 -1.466 1.00 43.19 82 ALA A O 1
ATOM 670 N N . ILE A 1 83 ? 18.362 0.237 -2.602 1.00 45.72 83 ILE A N 1
ATOM 671 C CA . ILE A 1 83 ? 17.653 0.659 -3.803 1.00 45.72 83 ILE A CA 1
ATOM 672 C C . ILE A 1 83 ? 17.034 -0.589 -4.431 1.00 45.72 83 ILE A C 1
ATOM 674 O O . ILE A 1 83 ? 17.746 -1.501 -4.861 1.00 45.72 83 ILE A O 1
ATOM 678 N N . PHE A 1 84 ? 15.706 -0.632 -4.519 1.00 47.88 84 PHE A N 1
ATOM 679 C CA . PHE A 1 84 ? 15.050 -1.555 -5.434 1.00 47.88 84 PHE A CA 1
ATOM 680 C C . PHE A 1 84 ? 15.326 -1.053 -6.854 1.00 47.88 84 PHE A C 1
ATOM 682 O O . PHE A 1 84 ? 14.665 -0.136 -7.333 1.00 47.88 84 PHE A O 1
ATOM 689 N N . GLY A 1 85 ? 16.346 -1.620 -7.500 1.00 45.25 85 GLY A N 1
ATOM 690 C CA . GLY A 1 85 ? 16.638 -1.342 -8.903 1.00 45.25 85 GLY A CA 1
ATOM 691 C C . GLY A 1 85 ? 17.796 -0.386 -9.189 1.00 45.25 85 GLY A C 1
ATOM 692 O O . GLY A 1 85 ? 17.689 0.384 -10.137 1.00 45.25 85 GLY A O 1
ATOM 693 N N . ASP A 1 86 ? 18.928 -0.501 -8.490 1.00 50.56 86 ASP A N 1
ATOM 694 C CA . ASP A 1 86 ? 20.215 -0.273 -9.168 1.00 50.56 86 ASP A CA 1
ATOM 695 C C . ASP A 1 86 ? 20.747 -1.637 -9.638 1.00 50.56 86 ASP A C 1
ATOM 697 O O . ASP A 1 86 ? 21.550 -2.253 -8.927 1.00 50.56 86 ASP A O 1
ATOM 701 N N . PRO A 1 87 ? 20.232 -2.210 -10.752 1.00 53.62 87 PRO A N 1
ATOM 702 C CA . PRO A 1 87 ? 20.807 -3.414 -11.322 1.00 53.62 87 PRO A CA 1
ATOM 703 C C . PRO A 1 87 ? 22.188 -3.040 -11.851 1.00 53.62 87 PRO A C 1
ATOM 705 O O . PRO A 1 87 ? 22.361 -2.704 -13.022 1.00 53.62 87 PRO A O 1
ATOM 708 N N . LYS A 1 88 ? 23.188 -3.084 -10.972 1.00 58.00 88 LYS A N 1
ATOM 709 C CA . LYS A 1 88 ? 24.573 -3.133 -11.406 1.00 58.00 88 LYS A CA 1
ATOM 710 C C . LYS A 1 88 ? 24.693 -4.343 -12.307 1.00 58.00 88 LYS A C 1
ATOM 712 O O . LYS A 1 88 ? 24.226 -5.430 -11.956 1.00 58.00 88 LYS A O 1
ATOM 717 N N . ASP A 1 89 ? 25.269 -4.121 -13.477 1.00 55.81 89 ASP A N 1
ATOM 718 C CA . ASP A 1 89 ? 25.533 -5.201 -14.406 1.00 55.81 89 ASP A CA 1
ATOM 719 C C . ASP A 1 89 ? 26.323 -6.277 -13.656 1.00 55.81 89 ASP A C 1
ATOM 721 O O . ASP A 1 89 ? 27.393 -6.005 -13.103 1.00 55.81 89 ASP A O 1
ATOM 725 N N . LEU A 1 90 ? 25.750 -7.479 -13.559 1.00 58.12 90 LEU A N 1
ATOM 726 C CA . LEU A 1 90 ? 26.314 -8.573 -12.765 1.00 58.12 90 LEU A CA 1
ATOM 727 C C . LEU A 1 90 ? 27.707 -8.969 -13.287 1.00 58.12 90 LEU A C 1
ATOM 729 O O . LEU A 1 90 ? 28.473 -9.620 -12.581 1.00 58.12 90 LEU A O 1
ATOM 733 N N . GLU A 1 91 ? 28.034 -8.562 -14.516 1.00 58.97 91 GLU A N 1
ATOM 734 C CA . GLU A 1 91 ? 29.321 -8.775 -15.171 1.00 58.97 91 GLU A CA 1
ATOM 735 C C . GLU A 1 91 ? 30.417 -7.786 -14.733 1.00 58.97 91 GLU A C 1
ATOM 737 O O . GLU A 1 91 ? 31.593 -8.029 -15.003 1.00 58.97 91 GLU A O 1
ATOM 742 N N . LEU A 1 92 ? 30.068 -6.695 -14.038 1.00 65.44 92 LEU A N 1
ATOM 743 C CA . LEU A 1 92 ? 31.035 -5.710 -13.535 1.00 65.44 92 LEU A CA 1
ATOM 744 C C . LEU A 1 92 ? 31.665 -6.114 -12.198 1.00 65.44 92 LEU A C 1
ATOM 746 O O . LEU A 1 92 ? 32.766 -5.660 -11.888 1.00 65.44 92 LEU A O 1
ATOM 750 N N . GLU A 1 93 ? 30.991 -6.957 -11.416 1.00 68.38 93 GLU A N 1
ATOM 751 C CA . GLU A 1 93 ? 31.499 -7.447 -10.133 1.00 68.38 93 GLU A CA 1
ATOM 752 C C . GLU A 1 93 ? 32.361 -8.702 -10.371 1.00 68.38 93 GLU A C 1
ATOM 754 O O . GLU A 1 93 ? 31.825 -9.747 -10.764 1.00 68.38 93 GLU A O 1
ATOM 759 N N . PRO A 1 94 ? 33.690 -8.642 -10.141 1.00 72.75 94 PRO A N 1
ATOM 760 C CA . PRO A 1 94 ? 34.623 -9.701 -10.539 1.00 72.75 94 PRO A CA 1
ATOM 761 C C . PRO A 1 94 ? 34.268 -11.081 -9.980 1.00 72.75 94 PRO A C 1
ATOM 763 O O . PRO A 1 94 ? 34.384 -12.084 -10.685 1.00 72.75 94 PRO A O 1
ATOM 766 N N . ASP A 1 95 ? 33.791 -11.127 -8.737 1.00 71.50 95 ASP A N 1
ATOM 767 C CA . ASP A 1 95 ? 33.458 -12.369 -8.036 1.00 71.50 95 ASP A CA 1
A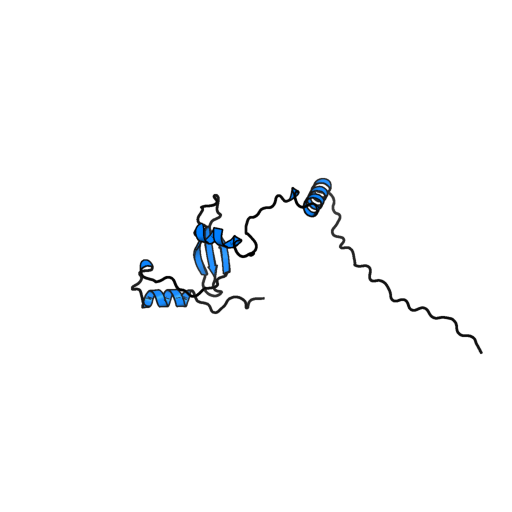TOM 768 C C . ASP A 1 95 ? 32.193 -13.023 -8.607 1.00 71.50 95 ASP A C 1
ATOM 770 O O . ASP A 1 95 ? 32.104 -14.247 -8.735 1.00 71.50 95 ASP A O 1
ATOM 774 N N . MET A 1 96 ? 31.224 -12.204 -9.012 1.00 71.12 96 MET A N 1
ATOM 775 C CA . MET A 1 96 ? 29.955 -12.665 -9.568 1.00 71.12 96 MET A CA 1
ATOM 776 C C . MET A 1 96 ? 30.115 -13.081 -11.032 1.00 71.12 96 MET A C 1
ATOM 778 O O . MET A 1 96 ? 29.544 -14.089 -11.452 1.00 71.12 96 MET A O 1
ATOM 782 N N . PHE A 1 97 ? 30.975 -12.379 -11.775 1.00 75.94 97 PHE A N 1
ATOM 783 C CA . PHE A 1 97 ? 31.404 -12.781 -13.110 1.00 75.94 97 PHE A CA 1
ATOM 784 C C . PHE A 1 97 ? 32.150 -14.122 -13.087 1.00 75.94 97 PHE A C 1
ATOM 786 O O . PHE A 1 97 ? 31.842 -15.003 -13.893 1.00 75.94 97 PHE A O 1
ATOM 793 N N . LEU A 1 98 ? 33.087 -14.318 -12.146 1.00 73.44 98 LEU A N 1
ATOM 794 C CA . LEU A 1 98 ? 33.790 -15.597 -11.989 1.00 73.44 98 LEU A CA 1
ATOM 795 C C . LEU A 1 98 ? 32.812 -16.734 -11.682 1.00 73.44 98 LEU A C 1
ATOM 797 O O . LEU A 1 98 ? 32.889 -17.795 -12.297 1.00 73.44 98 LEU A O 1
ATOM 801 N N . TRP A 1 99 ? 31.867 -16.488 -10.775 1.00 73.06 99 TRP A N 1
ATOM 802 C CA . TRP A 1 99 ? 30.840 -17.456 -10.409 1.00 73.06 99 TRP A CA 1
ATOM 803 C C . TRP A 1 99 ? 29.913 -17.800 -11.585 1.00 73.06 99 TRP A C 1
ATOM 805 O O . TRP A 1 99 ? 29.664 -18.972 -11.862 1.00 73.06 99 TRP A O 1
ATOM 815 N N . MET A 1 100 ? 29.440 -16.802 -12.337 1.00 72.38 100 MET A N 1
ATOM 816 C CA . MET A 1 100 ? 28.593 -17.017 -13.516 1.00 72.38 100 MET A CA 1
ATOM 817 C C . MET A 1 100 ? 29.325 -17.743 -14.645 1.00 72.38 100 MET A C 1
ATOM 819 O O . MET A 1 100 ? 28.730 -18.586 -15.320 1.00 72.38 100 MET A O 1
ATOM 823 N N . LYS A 1 101 ? 30.601 -17.415 -14.869 1.00 75.19 101 LYS A N 1
ATOM 824 C CA . LYS A 1 101 ? 31.444 -18.083 -15.861 1.00 75.19 101 LYS A CA 1
ATOM 825 C C . LYS A 1 101 ? 31.630 -19.554 -15.504 1.00 75.19 101 LYS A C 1
ATOM 827 O O . LYS A 1 101 ? 31.377 -20.407 -16.351 1.00 75.19 101 LYS A O 1
ATOM 832 N N . ASP A 1 102 ? 31.966 -19.839 -14.247 1.00 73.25 102 ASP A N 1
ATOM 833 C CA . ASP A 1 102 ? 32.101 -21.208 -13.750 1.00 73.25 102 ASP A CA 1
ATOM 834 C C . ASP A 1 102 ? 30.787 -21.990 -13.909 1.00 73.25 102 ASP A C 1
ATOM 836 O O . ASP A 1 102 ? 30.780 -23.099 -14.436 1.00 73.25 102 ASP A O 1
ATOM 840 N N . MET A 1 103 ? 29.646 -21.370 -13.591 1.00 70.62 103 MET A N 1
ATOM 841 C CA . MET A 1 103 ? 28.320 -21.976 -13.762 1.00 70.62 103 MET A CA 1
ATOM 842 C C . MET A 1 103 ? 27.945 -22.247 -15.225 1.00 70.62 103 MET A C 1
ATOM 844 O O . MET A 1 103 ? 27.298 -23.255 -15.510 1.00 70.62 103 MET A O 1
ATOM 848 N N . ARG A 1 104 ? 28.328 -21.380 -16.173 1.00 74.81 104 ARG A N 1
ATOM 849 C CA . ARG A 1 104 ? 28.059 -21.594 -17.609 1.00 74.81 104 ARG A CA 1
ATOM 850 C C . ARG A 1 104 ? 28.958 -22.671 -18.206 1.00 74.81 104 ARG A C 1
ATOM 852 O O . ARG A 1 104 ? 28.489 -23.466 -19.017 1.00 74.81 104 ARG A O 1
ATOM 859 N N . GLU A 1 105 ? 30.222 -22.710 -17.800 1.00 71.50 105 GLU A N 1
ATOM 860 C CA . GLU A 1 105 ? 31.191 -23.717 -18.245 1.00 71.50 105 GLU A CA 1
ATOM 861 C C . GLU A 1 105 ? 30.881 -25.099 -17.643 1.00 71.50 105 GLU A C 1
ATOM 863 O O . GLU A 1 105 ? 31.049 -26.125 -18.304 1.00 71.50 105 GLU A O 1
ATOM 868 N N . HIS A 1 106 ? 30.322 -25.125 -16.431 1.00 62.16 106 HIS A N 1
ATOM 869 C CA . HIS A 1 106 ? 30.013 -26.335 -15.678 1.00 62.16 106 HIS A CA 1
ATOM 870 C C . HIS A 1 106 ? 28.510 -26.599 -15.510 1.00 62.16 106 HIS A C 1
ATOM 872 O O . HIS A 1 106 ? 28.126 -27.350 -14.617 1.00 62.16 106 HIS A O 1
ATOM 878 N N . ALA A 1 107 ? 27.643 -26.091 -16.394 1.00 55.59 107 ALA A N 1
ATOM 879 C CA . ALA A 1 107 ? 26.186 -26.297 -16.324 1.00 55.59 107 ALA A CA 1
ATOM 880 C C . ALA A 1 107 ? 25.743 -27.784 -16.347 1.00 55.59 107 ALA A C 1
ATOM 882 O O . ALA A 1 107 ? 24.591 -28.097 -16.054 1.00 55.59 107 ALA A O 1
ATOM 883 N N . ASN A 1 108 ? 26.661 -28.715 -16.646 1.00 53.06 108 ASN A N 1
ATOM 884 C CA . ASN A 1 108 ? 26.464 -30.169 -16.568 1.00 53.06 108 ASN A CA 1
ATOM 885 C C . ASN A 1 108 ? 27.264 -30.862 -15.439 1.00 53.06 108 ASN A C 1
ATOM 887 O O . ASN A 1 108 ? 27.248 -32.090 -15.326 1.00 53.06 108 ASN A O 1
ATOM 891 N N . SER A 1 109 ? 27.973 -30.109 -14.599 1.00 52.72 109 SER A N 1
ATOM 892 C CA . SER A 1 109 ? 28.754 -30.628 -13.478 1.00 52.72 109 SER A CA 1
ATOM 893 C C . SER A 1 109 ? 27.853 -30.848 -12.268 1.00 52.72 109 SER A C 1
ATOM 895 O O . SER A 1 109 ? 27.456 -29.921 -11.570 1.00 52.72 109 SER A O 1
ATOM 897 N N . ARG A 1 110 ? 27.572 -32.113 -11.955 1.00 48.31 110 ARG A N 1
ATOM 898 C CA . ARG A 1 110 ? 26.920 -32.538 -10.700 1.00 48.31 110 ARG A CA 1
ATOM 899 C C . ARG A 1 110 ? 27.801 -32.368 -9.450 1.00 48.31 110 ARG A C 1
ATOM 901 O O . ARG A 1 110 ? 27.580 -33.042 -8.446 1.00 48.31 110 ARG A O 1
ATOM 908 N N . TYR A 1 111 ? 28.803 -31.501 -9.485 1.00 52.22 111 TYR A N 1
ATOM 909 C CA . TYR A 1 111 ? 29.729 -31.307 -8.385 1.00 52.22 111 TYR A CA 1
ATOM 910 C C . TYR A 1 111 ? 29.957 -29.815 -8.177 1.00 52.22 111 TYR A C 1
ATOM 912 O O . TYR A 1 111 ? 30.495 -29.165 -9.065 1.00 52.22 111 TYR A O 1
ATOM 920 N N . LEU A 1 112 ? 29.576 -29.316 -6.993 1.00 50.19 112 LEU A N 1
ATOM 921 C CA . LEU A 1 112 ? 30.406 -28.505 -6.080 1.00 50.19 112 LEU A CA 1
ATOM 922 C C . LEU A 1 112 ? 29.558 -27.576 -5.189 1.00 50.19 112 LEU A C 1
ATOM 924 O O . LEU A 1 112 ? 29.615 -26.359 -5.263 1.00 50.19 112 LEU A O 1
ATOM 928 N N . LEU A 1 113 ? 28.850 -28.179 -4.234 1.00 46.22 113 LEU A N 1
ATOM 929 C CA . LEU A 1 113 ? 28.677 -27.586 -2.904 1.00 46.22 113 LEU A CA 1
ATOM 930 C C . LEU A 1 113 ? 29.348 -28.531 -1.907 1.00 46.22 113 LEU A C 1
ATOM 932 O O . LEU A 1 113 ? 28.713 -29.266 -1.157 1.00 46.22 113 LEU A O 1
ATOM 936 N N . LYS A 1 114 ? 30.681 -28.571 -1.960 1.00 53.81 114 LYS A N 1
ATOM 937 C CA . LYS A 1 114 ? 31.470 -28.983 -0.803 1.00 53.81 114 LYS A CA 1
ATOM 938 C C . LYS A 1 114 ? 31.931 -27.693 -0.154 1.00 53.81 114 LYS A C 1
ATOM 940 O O . LYS A 1 114 ? 32.898 -27.091 -0.601 1.00 53.81 114 LYS A O 1
ATOM 945 N N . HIS A 1 115 ? 31.186 -27.262 0.858 1.00 40.97 115 HIS A N 1
ATOM 946 C CA . HIS A 1 115 ? 31.644 -26.219 1.762 1.00 40.97 115 HIS A CA 1
ATOM 947 C C . HIS A 1 115 ? 33.064 -26.574 2.231 1.00 40.97 115 HIS A C 1
ATOM 949 O O . HIS A 1 115 ? 33.278 -27.721 2.649 1.00 40.97 115 HIS A O 1
ATOM 955 N N . PRO A 1 116 ? 34.036 -25.650 2.160 1.00 43.84 116 PRO A N 1
ATOM 956 C CA . PRO A 1 116 ? 35.293 -25.858 2.845 1.00 43.84 116 PRO A CA 1
ATOM 957 C C . PRO A 1 116 ? 34.972 -25.958 4.336 1.00 43.84 116 PRO A C 1
ATOM 959 O O . PRO A 1 116 ? 34.493 -25.008 4.950 1.00 43.84 116 PRO A O 1
ATOM 962 N N . LYS A 1 117 ? 35.177 -27.151 4.904 1.00 44.00 117 LYS A N 1
ATOM 963 C CA . LYS A 1 117 ? 35.322 -27.301 6.349 1.00 44.00 117 LYS A CA 1
ATOM 964 C C . LYS A 1 117 ? 36.517 -26.439 6.733 1.00 44.00 117 LYS A C 1
ATOM 966 O O . LYS A 1 117 ? 37.624 -26.718 6.275 1.00 44.00 117 LYS A O 1
ATOM 971 N N . GLU A 1 118 ? 36.270 -25.409 7.534 1.00 43.88 118 GLU A N 1
ATOM 972 C CA . GLU A 1 118 ? 37.301 -24.739 8.316 1.00 43.88 118 GLU A CA 1
ATOM 973 C C . GLU A 1 118 ? 38.166 -25.815 8.970 1.00 43.88 118 GLU A C 1
ATOM 975 O O . GLU A 1 118 ? 37.693 -26.637 9.762 1.00 43.88 118 GLU A O 1
ATOM 980 N N . HIS A 1 119 ? 39.427 -25.860 8.559 1.00 39.41 119 HIS A N 1
ATOM 981 C CA . HIS A 1 119 ? 40.424 -26.675 9.213 1.00 39.41 119 HIS A CA 1
ATOM 982 C C . HIS A 1 119 ? 40.742 -25.964 10.530 1.00 39.41 119 HIS A C 1
ATOM 984 O O . HIS A 1 119 ? 41.471 -24.980 10.556 1.00 39.41 119 HIS A O 1
ATOM 990 N N . GLN A 1 120 ? 40.110 -26.426 11.609 1.00 44.47 120 GLN A N 1
ATOM 991 C CA . GLN A 1 120 ? 40.590 -26.199 12.965 1.00 44.47 120 GLN A CA 1
ATOM 992 C C . GLN A 1 120 ? 42.032 -26.709 13.052 1.00 44.47 120 GLN A C 1
ATOM 994 O O . GLN A 1 120 ? 42.294 -27.880 12.757 1.00 44.47 120 GLN A O 1
ATOM 999 N N . ASP A 1 121 ? 42.948 -25.841 13.469 1.00 43.84 121 ASP A N 1
ATOM 1000 C CA . ASP A 1 121 ? 44.269 -26.252 13.930 1.00 43.84 121 ASP A CA 1
ATOM 1001 C C . ASP A 1 121 ? 44.120 -27.106 15.209 1.00 43.84 121 ASP A C 1
ATOM 1003 O O . ASP A 1 121 ? 43.353 -26.738 16.109 1.00 43.84 121 ASP A O 1
ATOM 1007 N N . PRO A 1 122 ? 44.794 -28.266 15.317 1.00 53.34 122 PRO A N 1
ATOM 1008 C CA . PRO A 1 122 ? 44.753 -29.093 16.519 1.00 53.34 122 PRO A CA 1
ATOM 1009 C C . PRO A 1 122 ? 45.646 -28.517 17.640 1.00 53.34 122 PRO A C 1
ATOM 1011 O O . PRO A 1 122 ? 46.630 -27.835 17.355 1.00 53.34 122 PRO A O 1
ATOM 1014 N N . PRO A 1 123 ? 45.349 -28.806 18.924 1.00 48.81 123 PRO A N 1
ATOM 1015 C CA . PRO A 1 123 ? 46.138 -28.317 20.049 1.00 48.81 123 PRO A CA 1
ATOM 1016 C C . PRO A 1 123 ? 47.485 -29.045 20.150 1.00 48.81 123 PRO A C 1
ATOM 1018 O O . PRO A 1 123 ? 47.544 -30.273 20.231 1.00 48.81 123 PRO A O 1
ATOM 1021 N N . GLU A 1 124 ? 48.563 -28.268 20.193 1.00 44.34 124 GLU A N 1
ATOM 1022 C CA . GLU A 1 124 ? 49.927 -28.723 20.456 1.00 44.34 124 GLU A CA 1
ATOM 1023 C C . GLU A 1 124 ? 50.055 -29.107 21.943 1.00 44.34 124 GLU A C 1
ATOM 1025 O O . GLU A 1 124 ? 50.058 -28.255 22.831 1.00 44.34 124 GLU A O 1
ATOM 1030 N N . ASN A 1 125 ? 50.107 -30.405 22.238 1.00 52.88 125 ASN A N 1
ATOM 1031 C CA . ASN A 1 125 ? 50.490 -30.912 23.551 1.00 52.88 125 ASN A CA 1
ATOM 1032 C C . ASN A 1 125 ? 51.281 -32.205 23.346 1.00 52.88 125 ASN A C 1
ATOM 1034 O O . ASN A 1 125 ? 50.683 -33.259 23.126 1.00 52.88 125 ASN A O 1
ATOM 1038 N N . ASP A 1 126 ? 52.612 -32.120 23.391 1.00 47.75 126 ASP A N 1
ATOM 1039 C CA . ASP A 1 126 ? 53.465 -33.304 23.424 1.00 47.75 126 ASP A CA 1
ATOM 1040 C C . ASP A 1 126 ? 54.493 -33.233 24.556 1.00 47.75 126 ASP A C 1
ATOM 1042 O O . ASP A 1 126 ? 55.096 -32.202 24.860 1.00 47.75 126 ASP A O 1
ATOM 1046 N N . ASN A 1 127 ? 54.613 -34.375 25.218 1.00 47.53 127 ASN A N 1
ATOM 1047 C CA . ASN A 1 127 ? 55.237 -34.597 26.504 1.00 47.53 127 ASN A CA 1
ATOM 1048 C C . ASN A 1 127 ? 56.707 -34.984 26.308 1.00 47.53 127 ASN A C 1
ATOM 1050 O O . ASN A 1 127 ? 57.013 -35.995 25.679 1.00 47.53 127 ASN A O 1
ATOM 1054 N N . GLY A 1 128 ? 57.627 -34.237 26.919 1.00 55.09 128 GLY A N 1
ATOM 1055 C CA . GLY A 1 128 ? 59.032 -34.643 27.019 1.00 55.09 128 GLY A CA 1
ATOM 1056 C C . GLY A 1 128 ? 59.251 -35.809 28.008 1.00 55.09 128 GLY A C 1
ATOM 1057 O O . GLY A 1 128 ? 58.448 -35.996 28.926 1.00 55.09 128 GLY A O 1
ATOM 1058 N N . PRO A 1 129 ? 60.332 -36.605 27.863 1.00 58.41 129 PRO A N 1
ATOM 1059 C CA . PRO A 1 129 ? 60.485 -37.887 28.551 1.00 58.41 129 PRO A CA 1
ATOM 1060 C C . PRO A 1 129 ? 60.960 -37.764 30.010 1.00 58.41 129 PRO A C 1
ATOM 1062 O O . PRO A 1 129 ? 61.823 -36.954 30.345 1.00 58.41 129 PRO A O 1
ATOM 1065 N N . ARG A 1 130 ? 60.438 -38.648 30.870 1.00 58.62 130 ARG A N 1
ATOM 1066 C CA . ARG A 1 130 ? 60.850 -38.866 32.272 1.00 58.62 130 ARG A CA 1
ATOM 1067 C C . ARG A 1 130 ? 62.140 -39.706 32.349 1.00 58.62 130 ARG A C 1
ATOM 1069 O O . ARG A 1 130 ? 62.180 -40.747 31.693 1.00 58.62 130 ARG A O 1
ATOM 1076 N N . PRO A 1 131 ? 63.129 -39.378 33.202 1.00 46.22 131 PRO A N 1
ATOM 1077 C CA . PRO A 1 131 ? 64.132 -40.343 33.643 1.00 46.22 131 PRO A CA 1
ATOM 1078 C C . PRO A 1 131 ? 63.648 -41.128 34.883 1.00 46.22 131 PRO A C 1
ATOM 1080 O O . PRO A 1 131 ? 62.863 -40.622 35.685 1.00 46.22 131 PRO A O 1
ATOM 1083 N N . ALA A 1 132 ? 64.112 -42.373 35.002 1.00 58.97 132 ALA A N 1
ATOM 1084 C CA . ALA A 1 132 ? 63.814 -43.375 36.040 1.00 58.97 132 ALA A CA 1
ATOM 1085 C C . ALA A 1 132 ? 65.124 -43.836 36.728 1.00 58.97 132 ALA A C 1
ATOM 1087 O O . ALA A 1 132 ? 66.190 -43.453 36.236 1.00 58.97 132 ALA A O 1
ATOM 1088 N N . PRO A 1 133 ? 65.113 -44.754 37.719 1.00 56.75 133 PRO A N 1
ATOM 1089 C CA . PRO A 1 133 ? 64.070 -45.122 38.683 1.00 56.75 133 PRO A CA 1
ATOM 1090 C C . PRO A 1 133 ? 64.297 -44.527 40.087 1.00 56.75 133 PRO A C 1
ATOM 1092 O O . PRO A 1 133 ? 65.441 -44.131 40.406 1.00 56.75 133 PRO A O 1
#

Foldseek 3Di:
DPPPQDPQCPVVVVVVCVVPPVPDPVPDDDDPDDHDWDFPAWPDDDPDLQDKTWTWTGSPPDTDIDIDGSVNLVVCPPPPHDRPDPPDPLCVDPVSVVVVVCCVVVVVPPDDPPDPDPPDDDDDDDDDDDDDD

Radius of gyration: 28.38 Å; chains: 1; bounding box: 83×62×57 Å

Secondary structure (DSSP, 8-state):
--TTS-S--HHHHHHHHHHHSTT-GGGSPPP-SPPP-EEEEES---SSTTPPEEEEEE-SS-EEEEEE-HHHHHGGGTTSS--TT----TTTSHHHHHHHHHHHHTTT-----------PPPP---PPPPP--

pLDDT: mean 71.51, std 18.04, range [39.41, 95.69]

Organism: NCBI:txid50990